Protein AF-Q23TH3-F1 (afdb_monomer_lite)

Radius of gyration: 17.29 Å; chains: 1; bounding box: 60×36×40 Å

Organism: Tetrahymena thermophila (strain SB210) (NCBI:txid312017)

Sequence (146 aa):
MQLEGYEMKDLLQRFDDLQKNNICKNVIKAFLNYLLNTKENDLLTDFVFKDTQPEQARKMAKNYFKSYSFNNSSLHKLIHHPKFGKAFEYYLTFEAEIWLAESKVQQKETHLIYIDFLKLCCSNPEYSSYLVTYKKNKKSRFDHRI

Foldseek 3Di:
DVVVVVVVVVLVVLLLPQDDDCLLLVLVVLLLCCLQPPPPDCLLCPFAPPPDDSVVSSVVSCVVCVPQDSALVSLLVQCVDRGSVVSSLVCLVPPSLVCLVPDPDPPSVSSPSVSVLSNVCSVPVVSSVVRVPSPDPDDDDDPPDD

InterPro domains:
  IPR028008 Protein of unknown function DUF4441 [PF14536] (21-134)

pLDDT: mean 83.49, std 15.23, range [38.5, 96.69]

Secondary structure (DSSP, 8-state):
-HHHHHHHHHHHHHHHT--S-SHHHHHHHHHHHHHHH-TT-THIIIIISTT--HHHHHHHHHHHHHT---SHHHHHHHHT-TTHHHHHHHHHHHTHHHHHHHS--S-HHHHHHHHHHHHHHHHSGGGHHHHHHTTS-SS-S-----

Structure (mmCIF, N/CA/C/O backbone):
data_AF-Q23TH3-F1
#
_entry.id   AF-Q23TH3-F1
#
loop_
_atom_site.group_PDB
_atom_site.id
_atom_site.type_symbol
_atom_site.label_atom_id
_atom_site.label_alt_id
_atom_site.label_comp_id
_atom_site.label_asym_id
_atom_site.label_entity_id
_atom_site.label_seq_id
_atom_site.pdbx_PDB_ins_code
_atom_site.Cartn_x
_atom_site.Cartn_y
_atom_site.Cartn_z
_atom_site.occupancy
_atom_site.B_iso_or_equiv
_atom_site.auth_seq_id
_atom_site.auth_comp_id
_atom_site.auth_asym_id
_atom_site.auth_atom_id
_atom_site.pdbx_PDB_model_num
ATOM 1 N N . MET A 1 1 ? -1.820 -19.315 -19.765 1.00 49.62 1 MET A N 1
ATOM 2 C CA . MET A 1 1 ? -0.550 -19.882 -19.261 1.00 49.62 1 MET A CA 1
ATOM 3 C C . MET A 1 1 ? 0.719 -19.264 -19.862 1.00 49.62 1 MET A C 1
ATOM 5 O O . MET A 1 1 ? 1.563 -18.886 -19.070 1.00 49.62 1 MET A O 1
ATOM 9 N N . GLN A 1 2 ? 0.917 -19.118 -21.187 1.00 51.41 2 GLN A N 1
ATOM 10 C CA . GLN A 1 2 ? 2.135 -18.439 -21.710 1.00 51.41 2 GLN A CA 1
ATOM 11 C C . GLN A 1 2 ? 2.093 -16.898 -21.625 1.00 51.41 2 GLN A C 1
ATOM 13 O O . GLN A 1 2 ? 3.140 -16.278 -21.468 1.00 51.41 2 GLN A O 1
ATOM 18 N N . LEU A 1 3 ? 0.900 -16.294 -21.686 1.00 53.31 3 LEU A N 1
ATOM 19 C CA . LEU A 1 3 ? 0.699 -14.838 -21.607 1.00 53.31 3 LEU A CA 1
ATOM 20 C C . LEU A 1 3 ? 1.027 -14.266 -20.216 1.00 53.31 3 LEU A C 1
ATOM 22 O O . LEU A 1 3 ? 1.843 -13.357 -20.118 1.00 53.31 3 LEU A O 1
ATOM 26 N N . GLU A 1 4 ? 0.507 -14.873 -19.145 1.00 62.47 4 GLU A N 1
ATOM 27 C CA . GLU A 1 4 ? 0.732 -14.416 -17.759 1.00 62.47 4 GLU A CA 1
ATOM 28 C C . GLU A 1 4 ? 2.223 -14.403 -17.380 1.00 62.47 4 GLU A C 1
ATOM 30 O O . GLU A 1 4 ? 2.711 -13.475 -16.740 1.00 62.47 4 GLU A O 1
ATOM 35 N N . GLY A 1 5 ? 2.985 -15.409 -17.826 1.00 68.19 5 GLY A N 1
ATOM 36 C CA . GLY A 1 5 ? 4.423 -15.481 -17.563 1.00 68.19 5 GLY A CA 1
ATOM 37 C C . GLY A 1 5 ? 5.255 -14.441 -18.324 1.00 68.19 5 GLY A C 1
ATOM 38 O O . GLY A 1 5 ? 6.371 -14.137 -17.902 1.00 68.19 5 GLY A O 1
ATOM 39 N N . TYR A 1 6 ? 4.747 -13.908 -19.439 1.00 70.62 6 TYR A N 1
ATOM 40 C CA . TYR A 1 6 ? 5.406 -12.843 -20.198 1.00 70.62 6 TYR A CA 1
ATOM 41 C C . TYR A 1 6 ? 5.137 -11.473 -19.569 1.00 70.62 6 TYR A C 1
ATOM 43 O O . TYR A 1 6 ? 6.087 -10.742 -19.293 1.00 70.62 6 TYR A O 1
ATOM 51 N N . GLU A 1 7 ? 3.875 -11.172 -19.255 1.00 79.00 7 GLU A N 1
ATOM 52 C CA . GLU A 1 7 ? 3.470 -9.918 -18.599 1.00 79.00 7 GLU A CA 1
ATOM 53 C C . GLU A 1 7 ? 4.165 -9.735 -17.246 1.00 79.00 7 GLU A C 1
ATOM 55 O O . GLU A 1 7 ? 4.643 -8.653 -16.911 1.00 79.00 7 GLU A O 1
ATOM 60 N N . MET A 1 8 ? 4.315 -10.825 -16.495 1.00 83.38 8 MET A N 1
ATOM 61 C CA . MET A 1 8 ? 5.025 -10.813 -15.225 1.00 83.38 8 MET A CA 1
ATOM 62 C C . MET A 1 8 ? 6.519 -10.490 -15.373 1.00 83.38 8 MET A C 1
ATOM 64 O O . MET A 1 8 ? 7.071 -9.733 -14.576 1.00 83.38 8 MET A O 1
ATOM 68 N N . LYS A 1 9 ? 7.192 -11.048 -16.388 1.00 85.56 9 LYS A N 1
ATOM 69 C CA . LYS A 1 9 ? 8.611 -10.757 -16.653 1.00 85.56 9 LYS A CA 1
ATOM 70 C C . LYS A 1 9 ? 8.814 -9.316 -17.113 1.00 85.56 9 LYS A C 1
ATOM 72 O O . LYS A 1 9 ? 9.771 -8.686 -16.671 1.00 85.56 9 LYS A O 1
ATOM 77 N N . ASP A 1 10 ? 7.918 -8.808 -17.957 1.00 90.81 10 ASP A N 1
ATOM 78 C CA . ASP A 1 10 ? 7.922 -7.406 -18.385 1.00 90.81 10 ASP A CA 1
ATOM 79 C C . ASP A 1 10 ? 7.776 -6.459 -17.186 1.00 90.81 10 ASP A C 1
ATOM 81 O O . ASP A 1 10 ? 8.580 -5.544 -17.015 1.00 90.81 10 ASP A O 1
ATOM 85 N N . LEU A 1 11 ? 6.823 -6.736 -16.291 1.00 91.25 11 LEU A N 1
ATOM 86 C CA . LEU A 1 11 ? 6.622 -5.948 -15.077 1.00 91.25 11 LEU A CA 1
ATOM 87 C C . LEU A 1 11 ? 7.869 -5.926 -14.183 1.00 91.25 11 LEU A C 1
ATOM 89 O O . LEU A 1 11 ? 8.246 -4.863 -13.692 1.00 91.25 11 LEU A O 1
ATOM 93 N N . LEU A 1 12 ? 8.526 -7.074 -13.981 1.00 89.75 12 LEU A N 1
ATOM 94 C CA . LEU A 1 12 ? 9.758 -7.152 -13.188 1.00 89.75 12 LEU A CA 1
ATOM 95 C C . LEU A 1 12 ? 10.897 -6.345 -13.821 1.00 89.75 12 LEU A C 1
ATOM 97 O O . LEU A 1 12 ? 11.578 -5.607 -13.114 1.00 89.75 12 LEU A O 1
ATOM 101 N N . GLN A 1 13 ? 11.064 -6.425 -15.142 1.00 89.38 13 GLN A N 1
ATOM 102 C CA . GLN A 1 13 ? 12.076 -5.647 -15.856 1.00 89.38 13 GLN A CA 1
ATOM 103 C C . GLN A 1 13 ? 11.802 -4.141 -15.745 1.00 89.38 13 GLN A C 1
ATOM 105 O O . GLN A 1 13 ? 12.681 -3.370 -15.362 1.00 89.38 13 GLN A O 1
ATOM 110 N N . ARG A 1 14 ? 10.557 -3.720 -15.995 1.00 91.31 14 ARG A N 1
ATOM 111 C CA . ARG A 1 14 ? 10.132 -2.319 -15.859 1.00 91.31 14 ARG A CA 1
ATOM 112 C C . ARG A 1 14 ? 10.295 -1.812 -14.431 1.00 91.31 14 ARG A C 1
ATOM 114 O O . ARG A 1 14 ? 10.633 -0.646 -14.239 1.00 91.31 14 ARG A O 1
ATOM 121 N N . PHE A 1 15 ? 10.062 -2.670 -13.437 1.00 90.19 15 PHE A N 1
ATOM 122 C CA . PHE A 1 15 ? 10.311 -2.365 -12.034 1.00 90.19 15 PHE A CA 1
ATOM 123 C C . PHE A 1 15 ? 11.811 -2.179 -11.740 1.00 90.19 15 PHE A C 1
ATOM 125 O O . PHE A 1 15 ? 12.183 -1.230 -11.048 1.00 90.19 15 PHE A O 1
ATOM 132 N N . ASP A 1 16 ? 12.676 -3.037 -12.282 1.00 85.69 16 ASP A N 1
ATOM 133 C CA . ASP A 1 16 ? 14.129 -2.951 -12.090 1.00 85.69 16 ASP A CA 1
ATOM 134 C C . ASP A 1 16 ? 14.729 -1.672 -12.702 1.00 85.69 16 ASP A C 1
ATOM 136 O O . ASP A 1 16 ? 15.641 -1.063 -12.122 1.00 85.69 16 ASP A O 1
ATOM 140 N N . ASP A 1 17 ? 14.164 -1.216 -13.822 1.00 87.88 17 ASP A N 1
ATOM 141 C CA . ASP A 1 17 ? 14.574 0.003 -14.526 1.00 87.88 17 ASP A CA 1
ATOM 142 C C . ASP A 1 17 ? 14.150 1.299 -13.804 1.00 87.88 17 ASP A C 1
ATOM 144 O O . ASP A 1 17 ? 14.637 2.396 -14.126 1.00 87.88 17 ASP A O 1
ATOM 148 N N . LEU A 1 18 ? 13.284 1.200 -12.784 1.00 86.94 18 LEU A N 1
ATOM 149 C CA . LEU A 1 18 ? 12.849 2.354 -12.005 1.00 86.94 18 LEU A CA 1
ATOM 150 C C . LEU A 1 18 ? 14.027 3.000 -11.272 1.00 86.94 18 LEU A C 1
ATOM 152 O O . LEU A 1 18 ? 14.659 2.428 -10.387 1.00 86.94 18 LEU A O 1
ATOM 156 N N . GLN A 1 19 ? 14.279 4.272 -11.571 1.00 75.25 19 GLN A N 1
ATOM 157 C CA . GLN A 1 19 ? 15.275 5.045 -10.838 1.00 75.25 19 GLN A CA 1
ATOM 158 C C . GLN A 1 19 ? 14.833 5.294 -9.394 1.00 75.25 19 GLN A C 1
ATOM 160 O O . GLN A 1 19 ? 13.646 5.409 -9.088 1.00 75.25 19 GLN A O 1
ATOM 165 N N . LYS A 1 20 ? 15.805 5.458 -8.488 1.00 67.75 20 LYS A N 1
ATOM 166 C CA . LYS A 1 20 ? 15.532 5.757 -7.078 1.00 67.75 20 LYS A CA 1
ATOM 167 C C . LYS A 1 20 ? 14.702 7.035 -6.954 1.00 67.75 20 LYS A C 1
ATOM 169 O O . LYS A 1 20 ? 15.188 8.138 -7.191 1.00 67.75 20 LYS A O 1
ATOM 174 N N . ASN A 1 21 ? 13.473 6.879 -6.492 1.00 70.62 21 ASN A N 1
ATOM 175 C CA . ASN A 1 21 ? 12.516 7.958 -6.320 1.00 70.62 21 ASN A CA 1
ATOM 176 C C . ASN A 1 21 ? 11.731 7.769 -5.015 1.00 70.62 21 ASN A C 1
ATOM 178 O O . ASN A 1 21 ? 11.883 6.787 -4.286 1.00 70.62 21 ASN A O 1
ATOM 182 N N . ASN A 1 22 ? 10.902 8.755 -4.687 1.00 84.06 22 ASN A N 1
ATOM 183 C CA . ASN A 1 22 ? 10.079 8.731 -3.480 1.00 84.06 22 ASN A CA 1
ATOM 184 C C . ASN A 1 22 ? 8.775 7.929 -3.666 1.00 84.06 22 ASN A C 1
ATOM 186 O O . ASN A 1 22 ? 7.863 8.101 -2.857 1.00 84.06 22 ASN A O 1
ATOM 190 N N . ILE A 1 23 ? 8.671 7.056 -4.683 1.00 90.06 23 ILE A N 1
ATOM 191 C CA . ILE A 1 23 ? 7.423 6.344 -5.007 1.00 90.06 23 ILE A CA 1
ATOM 192 C C . ILE A 1 23 ? 6.930 5.525 -3.821 1.00 90.06 23 ILE A C 1
ATOM 194 O O . ILE A 1 23 ? 5.795 5.710 -3.391 1.00 90.06 23 ILE A O 1
ATOM 198 N N . CYS A 1 24 ? 7.798 4.692 -3.236 1.00 89.50 24 CYS A N 1
ATOM 199 C CA . CYS A 1 24 ? 7.476 3.882 -2.057 1.00 89.50 24 CYS A CA 1
ATOM 200 C C . CYS A 1 24 ? 6.794 4.721 -0.965 1.00 89.50 24 CYS A C 1
ATOM 202 O O . CYS A 1 24 ? 5.725 4.392 -0.453 1.00 89.50 24 CYS A O 1
ATOM 204 N N . LYS A 1 25 ? 7.393 5.875 -0.654 1.00 90.81 25 LYS A N 1
ATOM 205 C CA . LYS A 1 25 ? 6.882 6.798 0.355 1.00 90.81 25 LYS A CA 1
ATOM 206 C C . LYS A 1 25 ? 5.548 7.417 -0.051 1.00 90.81 25 LYS A C 1
ATOM 208 O O . LYS A 1 25 ? 4.690 7.568 0.814 1.00 90.81 25 LYS A O 1
ATOM 213 N N . ASN A 1 26 ? 5.380 7.784 -1.318 1.00 93.44 26 ASN A N 1
ATOM 214 C CA . ASN A 1 26 ? 4.137 8.359 -1.825 1.00 93.44 26 ASN A CA 1
ATOM 215 C C . ASN A 1 26 ? 2.985 7.356 -1.716 1.00 93.44 26 ASN A C 1
ATOM 217 O O . ASN A 1 26 ? 1.965 7.688 -1.119 1.00 93.44 26 ASN A O 1
ATOM 221 N N . VAL A 1 27 ? 3.186 6.125 -2.194 1.00 94.00 27 VAL A N 1
ATOM 222 C CA . VAL A 1 27 ? 2.168 5.062 -2.179 1.00 94.00 27 VAL A CA 1
ATOM 223 C C . VAL A 1 27 ? 1.757 4.709 -0.748 1.00 94.00 27 VAL A C 1
ATOM 225 O O . VAL A 1 27 ? 0.572 4.693 -0.432 1.00 94.00 27 VAL A O 1
ATOM 228 N N . ILE A 1 28 ? 2.715 4.514 0.167 1.00 93.25 28 ILE A N 1
ATOM 229 C CA . ILE A 1 28 ? 2.390 4.189 1.568 1.00 93.25 28 ILE A CA 1
ATOM 230 C C . ILE A 1 28 ? 1.652 5.348 2.251 1.00 93.25 28 ILE A C 1
ATOM 232 O O . ILE A 1 28 ? 0.727 5.124 3.031 1.00 93.25 28 ILE A O 1
ATOM 236 N N . LYS A 1 29 ? 2.043 6.601 1.983 1.00 92.94 29 LYS A N 1
ATOM 237 C CA . LYS A 1 29 ? 1.336 7.768 2.528 1.00 92.94 29 LYS A CA 1
ATOM 238 C C . LYS A 1 29 ? -0.086 7.876 1.992 1.00 92.94 29 LYS A C 1
ATOM 240 O O . LYS A 1 29 ? -0.976 8.238 2.755 1.00 92.94 29 LYS A O 1
ATOM 245 N N . ALA A 1 30 ? -0.282 7.585 0.712 1.00 94.62 30 ALA A N 1
ATOM 246 C CA . ALA A 1 30 ? -1.591 7.595 0.083 1.00 94.62 30 ALA A CA 1
ATOM 247 C C . ALA A 1 30 ? -2.507 6.528 0.689 1.00 94.62 30 ALA A C 1
ATOM 249 O O . ALA A 1 30 ? -3.611 6.857 1.117 1.00 94.62 30 ALA A O 1
ATOM 250 N N . PHE A 1 31 ? -1.996 5.308 0.864 1.00 94.88 31 PHE A N 1
ATOM 251 C CA . PHE A 1 31 ? -2.689 4.245 1.587 1.00 94.88 31 PHE A CA 1
ATOM 252 C C . PHE A 1 31 ? -3.064 4.663 3.015 1.00 94.88 31 PHE A C 1
ATOM 254 O O . PHE A 1 31 ? -4.212 4.523 3.424 1.00 94.88 31 PHE A O 1
ATOM 261 N N . LEU A 1 32 ? -2.121 5.226 3.778 1.00 92.38 32 LEU A N 1
ATOM 262 C CA . LEU A 1 32 ? -2.398 5.668 5.145 1.00 92.38 32 LEU A CA 1
ATOM 263 C C . LEU A 1 32 ? -3.471 6.762 5.190 1.00 92.38 32 LEU A C 1
ATOM 265 O O . LEU A 1 32 ? -4.331 6.757 6.068 1.00 92.38 32 LEU A O 1
ATOM 269 N N . ASN A 1 33 ? -3.412 7.706 4.252 1.00 92.25 33 ASN A N 1
ATOM 270 C CA . ASN A 1 33 ? -4.412 8.756 4.130 1.00 92.25 33 ASN A CA 1
ATOM 271 C C . ASN A 1 33 ? -5.795 8.166 3.830 1.00 92.25 33 ASN A C 1
ATOM 273 O O . ASN A 1 33 ? -6.755 8.525 4.503 1.00 92.25 33 ASN A O 1
ATOM 277 N N . TYR A 1 34 ? -5.876 7.232 2.883 1.00 92.62 34 TYR A N 1
ATOM 278 C CA . TYR A 1 34 ? -7.106 6.516 2.552 1.00 92.62 34 TYR A CA 1
ATOM 279 C C . TYR A 1 34 ? -7.669 5.753 3.761 1.00 92.62 34 TYR A C 1
ATOM 281 O O . TYR A 1 34 ? -8.857 5.832 4.061 1.00 92.62 34 TYR A O 1
ATOM 289 N N . LEU A 1 35 ? -6.805 5.073 4.516 1.00 90.06 35 LEU A N 1
ATOM 290 C CA . LEU A 1 35 ? -7.204 4.283 5.679 1.00 90.06 35 LEU A CA 1
ATOM 291 C C . LEU A 1 35 ? -7.740 5.138 6.840 1.00 90.06 35 LEU A C 1
ATOM 293 O O . LEU A 1 35 ? -8.580 4.681 7.609 1.00 90.06 35 LEU A O 1
ATOM 297 N N . LEU A 1 36 ? -7.231 6.362 7.008 1.00 88.94 36 LEU A N 1
ATOM 298 C CA . LEU A 1 36 ? -7.562 7.211 8.158 1.00 88.94 36 LEU A CA 1
ATOM 299 C C . LEU A 1 36 ? -8.618 8.280 7.868 1.00 88.94 36 LEU A C 1
ATOM 301 O O . LEU A 1 36 ? -9.320 8.685 8.797 1.00 88.94 36 LEU A O 1
ATOM 305 N N . ASN A 1 37 ? -8.701 8.765 6.626 1.00 84.31 37 ASN A N 1
ATO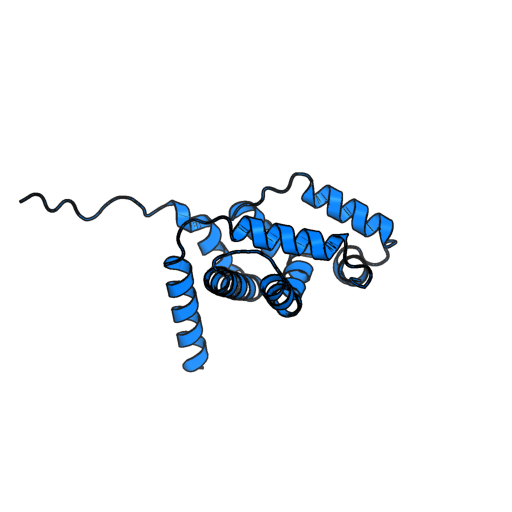M 306 C CA . ASN A 1 37 ? -9.459 9.974 6.293 1.00 84.31 37 ASN A CA 1
ATOM 307 C C . ASN A 1 37 ? -10.672 9.723 5.390 1.00 84.31 37 ASN A C 1
ATOM 309 O O . ASN A 1 37 ? -11.529 10.602 5.291 1.00 84.31 37 ASN A O 1
ATOM 313 N N . THR A 1 38 ? -10.791 8.549 4.770 1.00 77.19 38 THR A N 1
ATOM 314 C CA . THR A 1 38 ? -11.977 8.212 3.979 1.00 77.19 38 THR A CA 1
ATOM 315 C C . THR A 1 38 ? -13.132 7.870 4.922 1.00 77.19 38 THR A C 1
ATOM 317 O O . THR A 1 38 ? -13.048 6.942 5.727 1.00 77.19 38 THR A O 1
ATOM 320 N N . LYS A 1 39 ? -14.211 8.662 4.867 1.00 67.25 39 LYS A N 1
ATOM 321 C CA . LYS A 1 39 ? -15.388 8.484 5.736 1.00 67.25 39 LYS A CA 1
ATOM 322 C C . LYS A 1 39 ? -16.176 7.211 5.420 1.00 67.25 39 LYS A C 1
ATOM 324 O O . LYS A 1 39 ? -16.784 6.677 6.334 1.00 67.25 39 LYS A O 1
ATOM 329 N N . GLU A 1 40 ? -16.105 6.759 4.174 1.00 66.06 40 GLU A N 1
ATOM 330 C CA . GLU A 1 40 ? -16.781 5.572 3.628 1.00 66.06 40 GLU A CA 1
ATOM 331 C C . GLU A 1 40 ? -15.888 4.319 3.650 1.00 66.06 40 GLU A C 1
ATOM 333 O O . GLU A 1 40 ? -16.236 3.288 3.090 1.00 66.06 40 GLU A O 1
ATOM 338 N N . ASN A 1 41 ? -14.696 4.407 4.250 1.00 68.12 41 ASN A N 1
ATOM 339 C CA . ASN A 1 41 ? -13.764 3.291 4.287 1.00 68.12 41 ASN A CA 1
ATOM 340 C C . ASN A 1 41 ? -13.963 2.471 5.561 1.00 68.12 41 ASN A C 1
ATOM 342 O O . ASN A 1 41 ? -13.402 2.787 6.617 1.00 68.12 41 ASN A O 1
ATOM 346 N N . ASP A 1 42 ? -14.707 1.382 5.407 1.00 76.38 42 ASP A N 1
ATOM 347 C CA . ASP A 1 42 ? -14.955 0.404 6.458 1.00 76.38 42 ASP A CA 1
ATOM 348 C C . ASP A 1 42 ? -13.844 -0.656 6.550 1.00 76.38 42 ASP A C 1
ATOM 350 O O . ASP A 1 42 ? -13.901 -1.531 7.406 1.00 76.38 42 ASP A O 1
ATOM 354 N N . LEU A 1 43 ? -12.742 -0.563 5.782 1.00 84.88 43 LEU A N 1
ATOM 355 C CA . LEU A 1 43 ? -11.676 -1.579 5.816 1.00 84.88 43 LEU A CA 1
ATOM 356 C C . LEU A 1 43 ? -11.093 -1.791 7.215 1.00 84.88 43 LEU A C 1
ATOM 358 O O . LEU A 1 43 ? -10.689 -2.900 7.587 1.00 84.88 43 LEU A O 1
ATOM 362 N N . LEU A 1 44 ? -11.010 -0.710 7.992 1.00 85.88 44 LEU A N 1
ATOM 363 C CA . LEU A 1 44 ? -10.520 -0.776 9.360 1.00 85.88 44 LEU A CA 1
ATOM 364 C C . LEU A 1 44 ? -11.438 -1.593 10.259 1.00 85.88 44 LEU A C 1
ATOM 366 O O . LEU A 1 44 ? -10.923 -2.331 11.091 1.00 85.88 44 LEU A O 1
ATOM 370 N N . THR A 1 45 ? -12.749 -1.470 10.111 1.00 85.88 45 THR A N 1
ATOM 371 C CA . THR A 1 45 ? -13.738 -2.161 10.945 1.00 85.88 45 THR A CA 1
ATOM 372 C C . THR A 1 45 ? -14.137 -3.517 10.376 1.00 85.88 45 THR A C 1
ATOM 374 O O . THR A 1 45 ? -14.458 -4.413 11.145 1.00 85.88 45 THR A O 1
ATOM 377 N N . ASP A 1 46 ? -14.012 -3.717 9.068 1.00 81.31 46 ASP A N 1
ATOM 378 C CA . ASP A 1 46 ? -14.424 -4.942 8.383 1.00 81.31 46 ASP A CA 1
ATOM 379 C C . ASP A 1 46 ? -13.299 -5.980 8.334 1.00 81.31 46 ASP A C 1
ATOM 381 O O . ASP A 1 46 ? -13.547 -7.181 8.469 1.00 81.31 46 ASP A O 1
ATOM 385 N N . PHE A 1 47 ? -12.042 -5.533 8.197 1.00 79.69 47 PHE A N 1
ATOM 386 C CA . PHE A 1 47 ? -10.895 -6.430 8.015 1.00 79.69 47 PHE A CA 1
ATOM 387 C C . PHE A 1 47 ? -9.839 -6.319 9.117 1.00 79.69 47 PHE A C 1
ATOM 389 O O . PHE A 1 47 ? -9.326 -7.336 9.593 1.00 79.69 47 PHE A O 1
ATOM 396 N N . VAL A 1 48 ? -9.460 -5.104 9.528 1.00 85.38 48 VAL A N 1
ATOM 397 C CA . VAL A 1 48 ? -8.285 -4.922 10.403 1.00 85.38 48 VAL A CA 1
ATOM 398 C C . VAL A 1 48 ? -8.636 -5.096 11.886 1.00 85.38 48 VAL A C 1
ATOM 400 O O . VAL A 1 48 ? -8.015 -5.881 12.613 1.00 85.38 48 VAL A O 1
ATOM 403 N N . PHE A 1 49 ? -9.645 -4.374 12.347 1.00 88.44 49 PHE A N 1
ATOM 404 C CA . PHE A 1 49 ? -10.093 -4.278 13.731 1.00 88.44 49 PHE A CA 1
ATOM 405 C C . PHE A 1 49 ? -11.585 -4.596 13.802 1.00 88.44 49 PHE A C 1
ATOM 407 O O . PHE A 1 49 ? -12.393 -3.762 14.205 1.00 88.44 49 PHE A O 1
ATOM 414 N N . LYS A 1 50 ? -11.928 -5.826 13.402 1.00 85.62 50 LYS A N 1
ATOM 415 C CA . LYS A 1 50 ? -13.291 -6.348 13.502 1.00 85.62 50 LYS A CA 1
ATOM 416 C C . LYS A 1 50 ? -13.889 -6.075 14.883 1.00 85.62 50 LYS A C 1
ATOM 418 O O . LYS A 1 50 ? -13.183 -6.172 15.889 1.00 85.62 50 LYS A O 1
ATOM 423 N N . ASP A 1 51 ? -15.157 -5.674 14.897 1.00 85.56 51 ASP A N 1
ATOM 424 C CA . ASP A 1 51 ? -15.945 -5.374 16.100 1.00 85.56 51 ASP A CA 1
ATOM 425 C C . ASP A 1 51 ? -15.428 -4.174 16.927 1.00 85.56 51 ASP A C 1
ATOM 427 O O . ASP A 1 51 ? -15.872 -3.931 18.050 1.00 85.56 51 ASP A O 1
ATOM 431 N N . THR A 1 52 ? -14.496 -3.385 16.382 1.00 88.00 52 THR A N 1
ATOM 432 C CA . THR A 1 52 ? -13.994 -2.159 17.017 1.00 88.00 52 THR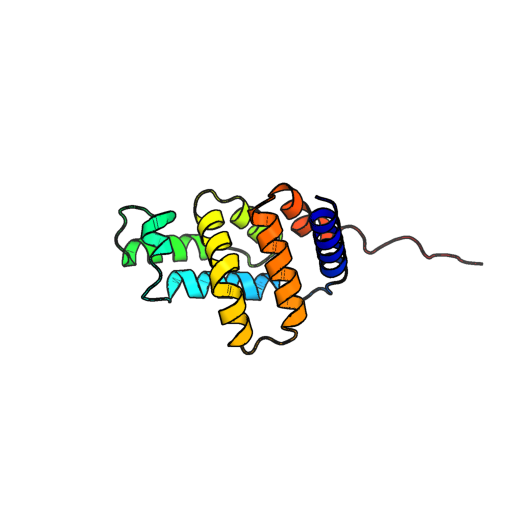 A CA 1
ATOM 433 C C . THR A 1 52 ? -14.759 -0.943 16.507 1.00 88.00 52 THR A C 1
ATOM 435 O O . THR A 1 52 ? -15.011 -0.813 15.314 1.00 88.00 52 THR A O 1
ATOM 438 N N . GLN A 1 53 ? -15.078 -0.003 17.399 1.00 88.88 53 GLN A N 1
ATOM 439 C CA . GLN A 1 53 ? -15.707 1.262 17.010 1.00 88.88 53 GLN A CA 1
ATOM 440 C C . GLN A 1 53 ? -14.828 2.036 16.004 1.00 88.88 53 GLN A C 1
ATOM 442 O O . GLN A 1 53 ? -13.610 2.103 16.214 1.00 88.88 53 GLN A O 1
ATOM 447 N N . PRO A 1 54 ? -15.399 2.672 14.959 1.00 87.38 54 PRO A N 1
ATOM 448 C CA . PRO A 1 54 ? -14.628 3.299 13.880 1.00 87.38 54 PRO A CA 1
ATOM 449 C C . PRO A 1 54 ? -13.539 4.271 14.355 1.00 87.38 54 PRO A C 1
ATOM 451 O O . PRO A 1 54 ? -12.396 4.221 13.895 1.00 87.38 54 PRO A O 1
ATOM 454 N N . GLU A 1 55 ? -13.845 5.131 15.329 1.00 88.12 55 GLU A N 1
ATOM 455 C CA . GLU A 1 55 ? -12.876 6.090 15.878 1.00 88.12 55 GLU A CA 1
ATOM 456 C C . GLU A 1 55 ? -11.703 5.402 16.585 1.00 88.12 55 GLU A C 1
ATOM 458 O O . GLU A 1 55 ? -10.540 5.791 16.425 1.00 88.12 55 GLU A O 1
ATOM 463 N N . GLN A 1 56 ? -11.995 4.339 17.336 1.00 89.94 56 GLN A N 1
ATOM 464 C CA . GLN A 1 56 ? -10.985 3.558 18.037 1.00 89.94 56 GLN A CA 1
ATOM 465 C C . GLN A 1 56 ? -10.115 2.778 17.044 1.00 89.94 56 GLN A C 1
ATOM 467 O O . GLN A 1 56 ? -8.889 2.779 17.179 1.00 89.94 56 GLN A O 1
ATOM 472 N N . ALA A 1 57 ? -10.712 2.197 16.001 1.00 90.44 57 ALA A N 1
ATOM 473 C CA . ALA A 1 57 ? -9.992 1.519 14.927 1.00 90.44 57 ALA A CA 1
ATOM 474 C C . ALA A 1 57 ? -9.028 2.482 14.204 1.00 90.44 57 ALA A C 1
ATOM 476 O O . ALA A 1 57 ? -7.850 2.164 14.009 1.00 90.44 57 ALA A O 1
ATOM 477 N N . ARG A 1 58 ? -9.476 3.712 13.908 1.00 89.62 58 ARG A N 1
ATOM 478 C CA . ARG A 1 58 ? -8.627 4.778 13.340 1.00 89.62 58 ARG A CA 1
ATOM 479 C C . ARG A 1 58 ? -7.485 5.167 14.273 1.00 89.62 58 ARG A C 1
ATOM 481 O O . ARG A 1 58 ? -6.349 5.319 13.823 1.00 89.62 58 ARG A O 1
ATOM 488 N N . LYS A 1 59 ? -7.742 5.294 15.578 1.00 90.25 59 LYS A N 1
ATOM 489 C CA . LYS A 1 59 ? -6.700 5.581 16.579 1.00 90.25 59 LYS A CA 1
ATOM 490 C C . LYS A 1 59 ? -5.649 4.470 16.632 1.00 90.25 59 LYS A C 1
ATOM 492 O O . LYS A 1 59 ? -4.453 4.762 16.659 1.00 90.25 59 LYS A O 1
ATOM 497 N N . MET A 1 60 ? -6.077 3.210 16.605 1.00 90.69 60 MET A N 1
ATOM 498 C CA . MET A 1 60 ? -5.183 2.049 16.599 1.00 90.69 60 MET A CA 1
ATOM 499 C C . MET A 1 60 ? -4.334 1.993 15.324 1.00 90.69 60 MET A C 1
ATOM 501 O O . MET A 1 60 ? -3.115 1.840 15.417 1.00 90.69 60 MET A O 1
ATOM 505 N N . ALA A 1 61 ? -4.940 2.210 14.153 1.00 91.19 61 ALA A N 1
ATOM 506 C CA . ALA A 1 61 ? -4.216 2.315 12.887 1.00 91.19 61 ALA A CA 1
ATOM 507 C C . ALA A 1 61 ? -3.192 3.460 12.916 1.00 91.19 61 ALA A C 1
ATOM 509 O O . ALA A 1 61 ? -2.015 3.260 12.624 1.00 91.19 61 ALA A O 1
ATOM 510 N N . LYS A 1 62 ? -3.599 4.655 13.357 1.00 91.06 62 LYS A N 1
ATOM 511 C CA . LYS A 1 62 ? -2.703 5.812 13.479 1.00 91.06 62 LYS A CA 1
ATOM 512 C C . LYS A 1 62 ? -1.510 5.522 14.392 1.00 91.06 62 LYS A C 1
ATOM 514 O O . LYS A 1 62 ? -0.392 5.921 14.074 1.00 91.06 62 LYS A O 1
ATOM 519 N N . ASN A 1 63 ? -1.726 4.812 15.499 1.00 90.88 63 ASN A N 1
ATOM 520 C CA . ASN A 1 63 ? -0.653 4.407 16.406 1.00 90.88 63 ASN A CA 1
ATOM 521 C C . ASN A 1 63 ? 0.311 3.414 15.753 1.00 90.88 63 ASN A C 1
ATOM 523 O O . ASN A 1 63 ? 1.521 3.590 15.881 1.00 90.88 63 ASN A O 1
ATOM 527 N N . TYR A 1 64 ? -0.206 2.427 15.016 1.00 88.88 64 TYR A N 1
ATOM 528 C CA . TYR A 1 64 ? 0.616 1.483 14.257 1.00 88.88 64 TYR A CA 1
ATOM 529 C C . TYR A 1 64 ? 1.528 2.206 13.254 1.00 88.88 64 TYR A C 1
ATOM 531 O O . TYR A 1 64 ? 2.726 1.937 13.185 1.00 88.88 64 TYR A O 1
ATOM 539 N N . PHE A 1 65 ? 0.988 3.189 12.529 1.00 89.38 65 PHE A N 1
ATOM 540 C CA . PHE A 1 65 ? 1.750 3.928 11.522 1.00 89.38 65 PHE A CA 1
ATOM 541 C C . PHE A 1 65 ? 2.634 5.054 12.080 1.00 89.38 65 PHE A C 1
ATOM 543 O O . PHE A 1 65 ? 3.461 5.594 11.347 1.00 89.38 65 PHE A O 1
ATOM 550 N N . LYS A 1 66 ? 2.527 5.402 13.370 1.00 87.75 66 LYS A N 1
ATOM 551 C CA . LYS A 1 66 ? 3.288 6.512 13.972 1.00 87.75 66 LYS A CA 1
ATOM 552 C C . LYS A 1 66 ? 4.805 6.296 13.919 1.00 87.75 66 LYS A C 1
ATOM 554 O O . LYS A 1 66 ? 5.547 7.249 13.703 1.00 87.75 66 LYS A O 1
ATOM 559 N N . SER A 1 67 ? 5.262 5.061 14.120 1.00 80.62 67 SER A N 1
ATOM 560 C CA . SER A 1 67 ? 6.681 4.674 14.056 1.00 80.62 67 SER A CA 1
ATOM 561 C C . SER A 1 67 ? 7.072 4.053 12.712 1.00 80.62 67 SER A C 1
ATOM 563 O O . SER A 1 67 ? 8.206 3.600 12.531 1.00 80.62 67 SER A O 1
ATOM 565 N N . TYR A 1 68 ? 6.142 4.009 11.758 1.00 85.62 68 TYR A N 1
ATOM 566 C CA . TYR A 1 68 ? 6.337 3.295 10.511 1.00 85.62 68 TYR A CA 1
ATOM 567 C C . TYR A 1 68 ? 7.259 4.080 9.575 1.00 85.62 68 TYR A C 1
ATOM 569 O O . TYR A 1 68 ? 7.006 5.230 9.215 1.00 85.62 68 TYR A O 1
ATOM 577 N N . SER A 1 69 ? 8.354 3.444 9.162 1.00 85.00 69 SER A N 1
ATOM 578 C CA . SER A 1 69 ? 9.282 4.044 8.209 1.00 85.00 69 SER A CA 1
ATOM 579 C C . SER A 1 69 ? 8.751 3.888 6.786 1.00 85.00 69 SER A C 1
ATOM 581 O O . SER A 1 69 ? 8.378 2.805 6.362 1.00 85.00 69 SER A O 1
ATOM 583 N N . PHE A 1 70 ? 8.740 4.958 5.999 1.00 86.38 70 PHE A N 1
ATOM 584 C CA . PHE A 1 70 ? 8.243 4.923 4.619 1.00 86.38 70 PHE A CA 1
ATOM 585 C C . PHE A 1 70 ? 9.334 4.445 3.646 1.00 86.38 70 PHE A C 1
ATOM 587 O O . PHE A 1 70 ? 9.834 5.221 2.832 1.00 86.38 70 PHE A O 1
ATOM 594 N N . ASN A 1 71 ? 9.773 3.194 3.799 1.00 85.69 71 ASN A N 1
ATOM 595 C CA . ASN A 1 71 ? 10.827 2.578 2.990 1.00 85.69 71 ASN A CA 1
ATOM 596 C C . ASN A 1 71 ? 10.478 1.130 2.601 1.00 85.69 71 ASN A C 1
ATOM 598 O O . ASN A 1 71 ? 9.565 0.531 3.165 1.00 85.69 71 ASN A O 1
ATOM 602 N N . ASN A 1 72 ? 11.255 0.557 1.678 1.00 85.31 72 ASN A N 1
ATOM 603 C CA . ASN A 1 72 ? 11.028 -0.792 1.150 1.00 85.31 72 ASN A CA 1
ATOM 604 C C . ASN A 1 72 ? 11.040 -1.900 2.221 1.00 85.31 72 ASN A C 1
ATOM 606 O O . ASN A 1 72 ? 10.308 -2.873 2.092 1.00 85.31 72 ASN A O 1
ATOM 610 N N . SER A 1 73 ? 11.841 -1.771 3.285 1.00 86.00 73 SER A N 1
ATOM 611 C CA . SER A 1 73 ? 11.895 -2.782 4.354 1.00 86.00 73 SER A CA 1
ATOM 612 C C . SER A 1 73 ? 10.619 -2.782 5.191 1.00 86.00 73 SER A C 1
ATOM 614 O O . SER A 1 73 ? 10.086 -3.839 5.520 1.00 86.00 73 SER A O 1
ATOM 616 N N . SER A 1 74 ? 10.102 -1.601 5.516 1.00 88.06 74 SER A N 1
ATOM 617 C CA . SER A 1 74 ? 8.809 -1.488 6.179 1.00 88.06 74 SER A CA 1
ATOM 618 C C . SER A 1 74 ? 7.680 -1.932 5.257 1.00 88.06 74 SER A C 1
ATOM 620 O O . SER A 1 74 ? 6.834 -2.696 5.702 1.00 88.06 74 SER A O 1
ATOM 622 N N . LEU A 1 75 ? 7.709 -1.544 3.977 1.00 90.12 75 LEU A N 1
ATOM 623 C CA . LEU A 1 75 ? 6.726 -1.974 2.977 1.00 90.12 75 LEU A CA 1
ATOM 624 C C . LEU A 1 75 ? 6.643 -3.496 2.863 1.00 90.12 75 LEU A C 1
ATOM 626 O O . LEU A 1 75 ? 5.549 -4.047 2.882 1.00 90.12 75 LEU A O 1
ATOM 630 N N . HIS A 1 76 ? 7.793 -4.169 2.843 1.00 90.44 76 HIS A N 1
ATOM 631 C CA . HIS A 1 76 ? 7.860 -5.622 2.918 1.00 90.44 76 HIS A CA 1
ATOM 632 C C . HIS A 1 76 ? 7.110 -6.145 4.158 1.00 90.44 76 HIS A C 1
ATOM 634 O O . HIS A 1 76 ? 6.223 -6.978 4.036 1.00 90.44 76 HIS A O 1
ATOM 640 N N . LYS A 1 77 ? 7.352 -5.587 5.351 1.00 90.81 77 LYS A N 1
ATOM 641 C CA . LYS A 1 77 ? 6.612 -5.984 6.567 1.00 90.81 77 LYS A CA 1
ATOM 642 C C . LYS A 1 77 ? 5.105 -5.719 6.481 1.00 90.81 77 LYS A C 1
ATOM 644 O O . LYS A 1 77 ? 4.339 -6.494 7.042 1.00 90.81 77 LYS A O 1
ATOM 649 N N . LEU A 1 78 ? 4.681 -4.639 5.823 1.00 92.25 78 LEU A N 1
ATOM 650 C CA . LEU A 1 78 ? 3.263 -4.319 5.631 1.00 92.25 78 LEU A CA 1
ATOM 651 C C . LEU A 1 78 ? 2.570 -5.337 4.728 1.00 92.25 78 LEU A C 1
ATOM 653 O O . LEU A 1 78 ? 1.493 -5.798 5.090 1.00 92.25 78 LEU A O 1
ATOM 657 N N . ILE A 1 79 ? 3.201 -5.718 3.613 1.00 93.25 79 ILE A N 1
ATOM 658 C CA . ILE A 1 79 ? 2.684 -6.740 2.688 1.00 93.25 79 ILE A CA 1
ATOM 659 C C . ILE A 1 79 ? 2.425 -8.055 3.433 1.00 93.25 79 ILE A C 1
ATOM 661 O O . ILE A 1 79 ? 1.362 -8.648 3.296 1.00 93.25 79 ILE A O 1
ATOM 665 N N . HIS A 1 80 ? 3.354 -8.461 4.301 1.00 92.00 80 HIS A N 1
ATOM 666 C CA . HIS A 1 80 ? 3.242 -9.691 5.096 1.00 92.00 80 HIS A CA 1
ATOM 667 C C . HIS A 1 80 ? 2.365 -9.558 6.351 1.00 92.00 80 HIS A C 1
ATOM 669 O O . HIS A 1 80 ? 2.180 -10.527 7.089 1.00 92.00 80 HIS A O 1
ATOM 675 N N . HIS A 1 81 ? 1.830 -8.373 6.650 1.00 92.12 81 HIS A N 1
ATOM 676 C CA . HIS A 1 81 ? 1.039 -8.186 7.859 1.00 92.12 81 HIS A CA 1
ATOM 677 C C . HIS A 1 81 ? -0.349 -8.836 7.696 1.00 92.12 81 HIS A C 1
ATOM 679 O O . HIS A 1 81 ? -1.093 -8.449 6.797 1.00 92.12 81 HIS A O 1
ATOM 685 N N . PRO A 1 82 ? -0.801 -9.718 8.610 1.00 89.50 82 PRO A N 1
ATOM 686 C CA . PRO A 1 82 ? -2.006 -10.540 8.406 1.00 89.50 82 PRO A CA 1
ATOM 687 C C . PRO A 1 82 ? -3.297 -9.733 8.197 1.00 89.50 82 PRO A C 1
ATOM 689 O O . PRO A 1 82 ? -4.226 -10.183 7.531 1.00 89.50 82 PRO A O 1
ATOM 692 N N . LYS A 1 83 ? -3.356 -8.538 8.792 1.00 89.94 83 LYS A N 1
ATOM 693 C CA . LYS A 1 83 ? -4.497 -7.614 8.717 1.00 89.94 83 LYS A CA 1
ATOM 694 C C . LYS A 1 83 ? -4.257 -6.465 7.735 1.00 89.94 83 LYS A C 1
ATOM 696 O O . LYS A 1 83 ? -4.911 -6.374 6.705 1.00 89.94 83 LYS A O 1
ATOM 701 N N . PHE A 1 84 ? -3.282 -5.606 8.037 1.00 91.81 84 PHE A N 1
ATOM 702 C CA . PHE A 1 84 ? -2.935 -4.471 7.181 1.00 91.81 84 PHE A CA 1
ATOM 703 C C . PHE A 1 84 ? -2.455 -4.848 5.773 1.00 91.81 84 PHE A C 1
ATOM 705 O O . PHE A 1 84 ? -2.663 -4.045 4.875 1.00 91.81 84 PHE A O 1
ATOM 712 N N . GLY A 1 85 ? -1.877 -6.034 5.558 1.00 92.50 85 GLY A N 1
ATOM 713 C CA . GLY A 1 85 ? -1.493 -6.503 4.225 1.00 92.50 85 GLY A CA 1
ATOM 714 C C . GLY A 1 85 ? -2.702 -6.673 3.307 1.00 92.50 85 GLY A C 1
ATOM 715 O O . GLY A 1 85 ? -2.691 -6.161 2.196 1.00 92.50 85 GLY A O 1
ATOM 716 N N . LYS A 1 86 ? -3.799 -7.258 3.811 1.00 90.69 86 LYS A N 1
ATOM 717 C CA . LYS A 1 86 ? -5.065 -7.374 3.063 1.00 90.69 86 LYS A CA 1
ATOM 718 C C . LYS A 1 86 ? -5.712 -6.017 2.788 1.00 90.69 86 LYS A C 1
ATOM 720 O O . LYS A 1 86 ? -6.174 -5.761 1.685 1.00 90.69 86 LYS A O 1
ATOM 725 N N . ALA A 1 87 ? -5.716 -5.123 3.779 1.00 92.44 87 ALA A N 1
ATOM 726 C CA . ALA A 1 87 ? -6.214 -3.760 3.576 1.00 92.44 87 ALA A CA 1
ATOM 727 C C . ALA A 1 87 ? -5.370 -2.995 2.539 1.00 92.44 87 ALA A C 1
ATOM 729 O O . ALA A 1 87 ? -5.896 -2.187 1.776 1.00 92.44 87 ALA A O 1
ATOM 730 N N . PHE A 1 88 ? -4.062 -3.257 2.504 1.00 94.88 88 PHE A N 1
ATOM 731 C CA . PHE A 1 88 ? -3.156 -2.675 1.525 1.00 94.88 88 PHE A CA 1
ATOM 732 C C . PHE A 1 88 ? -3.388 -3.238 0.118 1.00 94.88 88 PHE A C 1
ATOM 734 O O . PHE A 1 88 ? -3.477 -2.463 -0.826 1.00 94.88 88 PHE A O 1
ATOM 741 N N . GLU A 1 89 ? -3.563 -4.553 -0.017 1.00 94.75 89 GLU A N 1
ATOM 742 C CA . GLU A 1 89 ? -3.927 -5.212 -1.278 1.00 94.75 89 GLU A CA 1
ATOM 743 C C . GLU A 1 89 ? -5.246 -4.673 -1.848 1.00 94.75 89 GLU A C 1
ATOM 745 O O . GLU A 1 89 ? -5.312 -4.341 -3.034 1.00 94.75 89 GLU A O 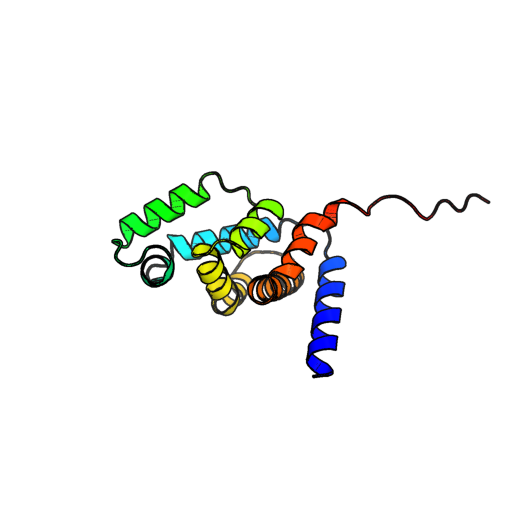1
ATOM 750 N N . TYR A 1 90 ? -6.267 -4.504 -1.000 1.00 93.50 90 TYR A N 1
ATOM 751 C CA . TYR A 1 90 ? -7.534 -3.886 -1.396 1.00 93.50 90 TYR A CA 1
ATOM 752 C C . TYR A 1 90 ? -7.302 -2.480 -1.957 1.00 93.50 90 TYR A C 1
ATOM 754 O O . TYR A 1 90 ? -7.731 -2.166 -3.065 1.00 93.50 90 TYR A O 1
ATOM 762 N N . TYR A 1 91 ? -6.573 -1.640 -1.215 1.00 95.00 91 TYR A N 1
ATOM 763 C CA . TYR A 1 91 ? -6.261 -0.281 -1.653 1.00 95.00 91 TYR A CA 1
ATOM 764 C C . TYR A 1 91 ? -5.525 -0.269 -3.000 1.00 95.00 91 TYR A C 1
ATOM 766 O O . TYR A 1 91 ? -5.884 0.498 -3.891 1.00 95.00 91 TYR A O 1
ATOM 774 N N . LEU A 1 92 ? -4.516 -1.127 -3.177 1.00 96.38 92 LEU A N 1
ATOM 775 C CA . LEU A 1 92 ? -3.774 -1.216 -4.435 1.00 96.38 92 LEU A CA 1
ATOM 776 C C . LEU A 1 92 ? -4.673 -1.619 -5.606 1.00 96.38 92 LEU A C 1
ATOM 778 O O . LEU A 1 92 ? -4.498 -1.093 -6.700 1.00 96.38 92 LEU A O 1
ATOM 782 N N . THR A 1 93 ? -5.621 -2.526 -5.371 1.00 94.69 93 THR A N 1
ATOM 783 C CA . THR A 1 93 ? -6.509 -3.073 -6.404 1.00 94.69 93 THR A CA 1
ATOM 784 C C . THR A 1 93 ? -7.590 -2.086 -6.837 1.00 94.69 93 THR A C 1
ATOM 786 O O . THR A 1 93 ? -7.868 -1.992 -8.028 1.00 94.69 93 THR A O 1
ATOM 789 N N . PHE A 1 94 ? -8.187 -1.346 -5.900 1.00 93.06 94 PHE A N 1
ATOM 790 C CA . PHE A 1 94 ? -9.399 -0.565 -6.184 1.00 93.06 94 PHE A CA 1
ATOM 791 C C . PHE A 1 94 ? -9.206 0.955 -6.137 1.00 93.06 94 PHE A C 1
AT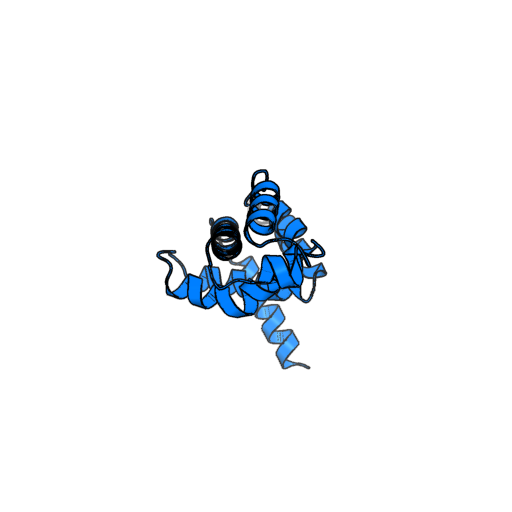OM 793 O O . PHE A 1 94 ? -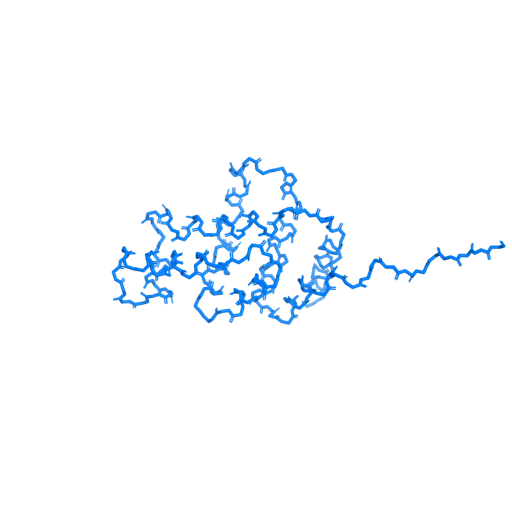9.961 1.683 -6.770 1.00 93.06 94 PHE A O 1
ATOM 800 N N . GLU A 1 95 ? -8.202 1.453 -5.412 1.00 94.50 95 GLU A N 1
ATOM 801 C CA . GLU A 1 95 ? -8.158 2.865 -4.992 1.00 94.50 95 GLU A CA 1
ATOM 802 C C . GLU A 1 95 ? -6.876 3.584 -5.421 1.00 94.50 95 GLU A C 1
ATOM 804 O O . GLU A 1 95 ? -6.863 4.797 -5.638 1.00 94.50 95 GLU A O 1
ATOM 809 N N . ALA A 1 96 ? -5.765 2.855 -5.546 1.00 96.31 96 ALA A N 1
ATOM 810 C CA . ALA A 1 96 ? -4.460 3.447 -5.814 1.00 96.31 96 ALA A CA 1
ATOM 811 C C . ALA A 1 96 ? -4.388 4.145 -7.182 1.00 96.31 96 ALA A C 1
ATOM 813 O O . ALA A 1 96 ? -3.746 5.189 -7.300 1.00 96.31 96 ALA A O 1
ATOM 814 N N . GLU A 1 97 ? -5.060 3.617 -8.204 1.00 96.12 97 GLU A N 1
ATOM 815 C CA . GLU A 1 97 ? -5.096 4.237 -9.534 1.00 96.12 97 GLU A CA 1
ATOM 816 C C . GLU A 1 97 ? -5.927 5.524 -9.549 1.00 96.12 97 GLU A C 1
ATOM 818 O O . GLU A 1 97 ? -5.472 6.531 -10.098 1.00 96.12 97 GLU A O 1
ATOM 823 N N . ILE A 1 98 ? -7.081 5.528 -8.868 1.00 95.25 98 ILE A N 1
ATOM 824 C CA . ILE A 1 98 ? -7.926 6.719 -8.684 1.00 95.25 98 ILE A CA 1
ATOM 825 C C . ILE A 1 98 ? -7.116 7.805 -7.975 1.00 95.25 98 ILE A C 1
ATOM 827 O O . ILE A 1 98 ? -6.963 8.918 -8.484 1.00 95.25 98 ILE A O 1
ATOM 831 N N . TRP A 1 99 ? -6.487 7.449 -6.849 1.00 95.75 99 TRP A N 1
ATOM 832 C CA . TRP A 1 99 ? -5.600 8.355 -6.126 1.00 95.75 99 TRP A CA 1
ATOM 833 C C . TRP A 1 99 ? -4.506 8.924 -7.034 1.00 95.75 99 TRP A C 1
ATOM 835 O O . TRP A 1 99 ? -4.253 10.131 -7.028 1.00 95.75 99 TRP A O 1
ATOM 845 N N . LEU A 1 100 ? -3.828 8.080 -7.812 1.00 96.69 100 LEU A N 1
ATOM 846 C CA . LEU A 1 100 ? -2.723 8.521 -8.652 1.00 96.69 100 LEU A CA 1
ATOM 847 C C . LEU A 1 100 ? -3.197 9.477 -9.755 1.00 96.69 100 LEU A C 1
ATOM 849 O O . LEU A 1 100 ? -2.531 10.489 -10.016 1.00 96.69 100 LEU A O 1
ATOM 853 N N . ALA A 1 101 ? -4.352 9.195 -10.362 1.00 96.25 101 ALA A N 1
ATOM 854 C CA . ALA A 1 101 ? -4.982 10.041 -11.369 1.00 96.25 101 ALA A CA 1
ATOM 855 C C . ALA A 1 101 ? -5.300 11.440 -10.819 1.00 96.25 101 ALA A C 1
ATOM 857 O O . ALA A 1 101 ? -4.972 12.435 -11.468 1.00 96.25 101 ALA A O 1
ATOM 858 N N . GLU A 1 102 ? -5.805 11.533 -9.591 1.00 95.50 102 GLU A N 1
ATOM 859 C CA . GLU A 1 102 ? -6.173 12.800 -8.942 1.00 95.50 102 GLU A CA 1
ATOM 860 C C . GLU A 1 102 ? -4.990 13.521 -8.276 1.00 95.50 102 GLU A C 1
ATOM 862 O O . GLU A 1 102 ? -5.007 14.736 -8.059 1.00 95.50 102 GLU A O 1
ATOM 867 N N . SER A 1 103 ? -3.927 12.789 -7.946 1.00 95.25 103 SER A N 1
ATOM 868 C CA . SER A 1 103 ? -2.779 13.349 -7.241 1.00 95.25 103 SER A CA 1
ATOM 869 C C . SER A 1 103 ? -1.946 14.307 -8.106 1.00 95.25 103 SER A C 1
ATOM 871 O O . SER A 1 103 ? -1.853 14.194 -9.333 1.00 95.25 103 SER A O 1
ATOM 873 N N . LYS A 1 104 ? -1.231 15.214 -7.426 1.00 93.62 104 LYS A N 1
ATOM 874 C CA . LYS A 1 104 ? -0.213 16.111 -8.014 1.00 93.62 104 LYS A CA 1
ATOM 875 C C . LYS A 1 104 ? 1.155 15.440 -8.201 1.00 93.62 104 LYS A C 1
ATOM 877 O O . LYS A 1 104 ? 2.158 16.116 -8.419 1.00 93.62 104 LYS A O 1
ATOM 882 N N 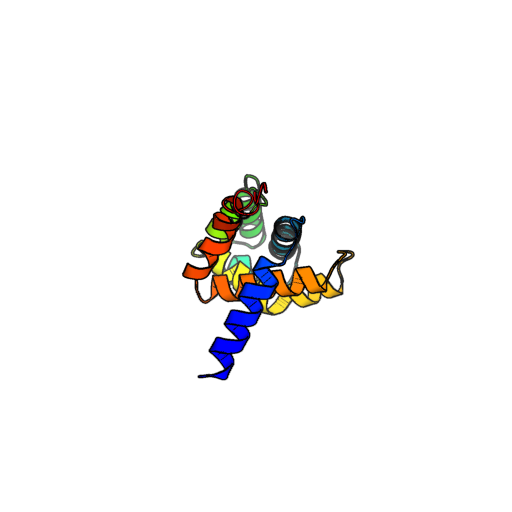. VAL A 1 105 ? 1.223 14.124 -8.026 1.00 91.44 105 VAL A N 1
ATOM 883 C CA . VAL A 1 105 ? 2.463 13.361 -8.126 1.00 91.44 105 VAL A CA 1
ATOM 884 C C . VAL A 1 105 ? 2.963 13.383 -9.573 1.00 91.44 105 VAL A C 1
ATOM 886 O O . VAL A 1 105 ? 2.208 13.147 -10.515 1.00 91.44 105 VAL A O 1
ATOM 889 N N . GLN A 1 106 ? 4.251 13.680 -9.745 1.00 89.38 106 GLN A N 1
ATOM 890 C CA . GLN A 1 106 ? 4.932 13.601 -11.038 1.00 89.38 106 GLN A CA 1
ATOM 891 C C . GLN A 1 106 ? 5.300 12.148 -11.366 1.00 89.38 106 GLN A C 1
ATOM 893 O O . GLN A 1 106 ? 5.408 11.320 -10.465 1.00 89.38 106 GLN A O 1
ATOM 898 N N . GLN A 1 107 ? 5.559 11.854 -12.646 1.00 89.44 107 GLN A N 1
ATOM 899 C CA . GLN A 1 107 ? 5.964 10.516 -13.107 1.00 89.44 107 GLN A CA 1
ATOM 900 C C . GLN A 1 107 ? 4.912 9.441 -12.773 1.00 89.44 107 GLN A C 1
ATOM 902 O O . GLN A 1 107 ? 5.209 8.430 -12.135 1.00 89.44 107 GLN A O 1
ATOM 907 N N . LYS A 1 108 ? 3.652 9.682 -13.162 1.00 93.50 108 LYS A N 1
ATOM 908 C CA . LYS A 1 108 ? 2.529 8.778 -12.860 1.00 93.50 108 LYS A CA 1
ATOM 909 C C . LYS A 1 108 ? 2.746 7.374 -13.422 1.00 93.50 108 LYS A C 1
ATOM 911 O O . LYS A 1 108 ? 2.522 6.409 -12.712 1.00 93.50 108 LYS A O 1
ATOM 916 N N . GLU A 1 109 ? 3.292 7.250 -14.627 1.00 93.25 109 GLU A N 1
ATOM 917 C CA . GLU A 1 109 ? 3.619 5.948 -15.225 1.00 93.25 109 GLU A CA 1
ATOM 918 C C . GLU A 1 109 ? 4.565 5.112 -14.348 1.00 93.25 109 GLU A C 1
ATOM 920 O O . GLU A 1 109 ? 4.327 3.936 -14.092 1.00 93.25 109 GLU A O 1
ATOM 925 N N . THR A 1 110 ? 5.598 5.741 -13.792 1.00 93.06 110 THR A N 1
ATOM 926 C CA . THR A 1 110 ? 6.541 5.098 -12.871 1.00 93.06 110 THR A CA 1
ATOM 927 C C . THR A 1 110 ? 5.849 4.641 -11.581 1.00 93.06 110 THR A C 1
ATOM 929 O O . THR A 1 110 ? 6.181 3.591 -11.035 1.00 93.06 110 THR A O 1
ATOM 932 N N . HIS A 1 111 ? 4.866 5.409 -11.096 1.00 94.62 111 HIS A N 1
ATOM 933 C CA . HIS A 1 111 ? 4.049 5.018 -9.945 1.00 94.62 111 HIS A CA 1
ATOM 934 C C . HIS A 1 111 ? 3.109 3.857 -10.278 1.00 94.62 111 HIS A C 1
ATOM 936 O O . HIS A 1 111 ? 2.950 2.992 -9.425 1.00 94.62 111 HIS A O 1
ATOM 942 N N . LEU A 1 112 ? 2.540 3.807 -11.488 1.00 95.31 112 LEU A N 1
ATOM 943 C CA . LEU A 1 112 ? 1.714 2.683 -11.944 1.00 95.31 112 LEU A CA 1
ATOM 944 C C . LEU A 1 112 ? 2.519 1.383 -11.965 1.00 95.31 112 LEU A C 1
ATOM 946 O O . LEU A 1 112 ? 2.121 0.431 -11.308 1.00 95.31 112 LEU A O 1
ATOM 950 N N . ILE A 1 113 ? 3.709 1.385 -12.580 1.00 94.75 113 ILE A N 1
ATOM 951 C CA . ILE A 1 113 ? 4.614 0.217 -12.584 1.00 94.75 113 ILE A CA 1
ATOM 952 C C . ILE A 1 113 ? 4.887 -0.261 -11.152 1.00 94.75 113 ILE A C 1
ATOM 954 O O . ILE A 1 113 ? 4.849 -1.454 -10.859 1.00 94.75 113 ILE A O 1
ATOM 958 N N . TYR A 1 114 ? 5.143 0.675 -10.235 1.00 94.31 114 TYR A N 1
ATOM 959 C CA . TYR A 1 114 ? 5.384 0.337 -8.837 1.00 94.31 114 TYR A CA 1
ATOM 960 C C . TYR A 1 114 ? 4.134 -0.222 -8.147 1.00 94.31 114 TYR A C 1
ATOM 962 O O . TYR A 1 114 ? 4.247 -1.172 -7.381 1.00 94.31 114 TYR A O 1
ATOM 970 N N . ILE A 1 115 ? 2.950 0.346 -8.396 1.00 95.81 115 ILE A N 1
ATOM 971 C CA . ILE A 1 115 ? 1.673 -0.141 -7.856 1.00 95.81 115 ILE A CA 1
ATOM 972 C C . ILE A 1 115 ? 1.399 -1.563 -8.350 1.00 95.81 115 ILE A C 1
ATOM 974 O O . ILE A 1 115 ? 1.105 -2.427 -7.527 1.00 95.81 115 ILE A O 1
ATOM 978 N N . ASP A 1 116 ? 1.563 -1.830 -9.643 1.00 95.38 116 ASP A N 1
ATOM 979 C CA . ASP A 1 116 ? 1.348 -3.159 -10.221 1.00 95.38 116 ASP A CA 1
ATOM 980 C C . ASP A 1 116 ? 2.341 -4.181 -9.667 1.00 95.38 116 ASP A C 1
ATOM 982 O O . ASP A 1 116 ? 1.961 -5.293 -9.296 1.00 95.38 116 ASP A O 1
ATOM 986 N N . PHE A 1 117 ? 3.601 -3.782 -9.487 1.00 94.75 117 PHE A N 1
ATOM 987 C CA . PHE A 1 117 ? 4.584 -4.618 -8.808 1.00 94.75 117 PHE A CA 1
ATOM 988 C C . PHE A 1 117 ? 4.197 -4.912 -7.345 1.00 94.75 117 PHE A C 1
ATOM 990 O O . PHE A 1 117 ? 4.403 -6.022 -6.852 1.00 94.75 117 PHE A O 1
ATOM 997 N N . LEU A 1 118 ? 3.604 -3.953 -6.629 1.00 95.12 118 LEU A N 1
ATOM 998 C CA . LEU A 1 118 ? 3.119 -4.194 -5.270 1.00 95.12 118 LEU A CA 1
ATOM 999 C C . LEU A 1 118 ? 1.880 -5.089 -5.226 1.00 95.12 118 LEU A C 1
ATOM 1001 O O . LEU A 1 118 ? 1.808 -5.926 -4.327 1.00 95.12 118 LEU A O 1
ATOM 1005 N N . LYS A 1 119 ? 0.948 -4.960 -6.183 1.00 94.94 119 LYS A N 1
ATOM 1006 C CA . LYS A 1 119 ? -0.177 -5.900 -6.341 1.00 94.94 119 LYS A CA 1
ATOM 1007 C C . LYS A 1 119 ? 0.369 -7.319 -6.504 1.00 94.94 119 LYS A C 1
ATOM 1009 O O . LYS A 1 119 ? -0.025 -8.217 -5.764 1.00 94.94 119 LYS A O 1
ATOM 1014 N N . LEU A 1 120 ? 1.373 -7.487 -7.373 1.00 93.50 120 LEU A N 1
ATOM 1015 C CA . LEU A 1 120 ? 2.059 -8.764 -7.543 1.00 93.50 120 LEU A CA 1
ATOM 1016 C C . LEU A 1 120 ? 2.654 -9.277 -6.225 1.00 93.50 120 LEU A C 1
ATOM 1018 O O . LEU A 1 120 ? 2.486 -10.449 -5.904 1.00 93.50 120 LEU A O 1
ATOM 1022 N N . CYS A 1 121 ? 3.316 -8.416 -5.449 1.00 93.50 121 CYS A N 1
ATOM 1023 C CA . CYS A 1 121 ? 3.879 -8.795 -4.153 1.00 93.50 121 CYS A CA 1
ATOM 1024 C C . CYS A 1 121 ? 2.817 -9.195 -3.119 1.00 93.50 121 CYS A C 1
ATOM 1026 O O . CYS A 1 121 ? 3.112 -10.011 -2.252 1.00 93.50 121 CYS A O 1
ATOM 1028 N N . CYS A 1 122 ? 1.619 -8.609 -3.156 1.00 92.88 122 CYS A N 1
ATOM 1029 C CA . CYS A 1 122 ? 0.521 -8.996 -2.270 1.00 92.88 122 CYS A CA 1
ATOM 1030 C C . CYS A 1 122 ? -0.005 -10.396 -2.611 1.00 92.88 122 CYS A C 1
ATOM 1032 O O . CYS A 1 122 ? -0.182 -11.207 -1.704 1.00 92.88 122 CYS A O 1
ATOM 1034 N N . SER A 1 123 ? -0.178 -10.702 -3.900 1.00 89.25 123 SER A N 1
ATOM 1035 C CA . SER A 1 123 ? -0.667 -12.013 -4.346 1.00 89.25 123 SER A CA 1
ATOM 1036 C C . SER A 1 123 ? 0.415 -13.103 -4.348 1.00 89.25 123 SER A C 1
ATOM 1038 O O . SER A 1 123 ? 0.095 -14.278 -4.204 1.00 89.25 123 SER A O 1
ATOM 1040 N N . ASN A 1 124 ? 1.690 -12.720 -4.479 1.00 90.06 124 ASN A N 1
ATOM 1041 C CA . ASN A 1 124 ? 2.855 -13.609 -4.528 1.00 90.06 124 ASN A CA 1
ATOM 1042 C C . ASN A 1 124 ? 3.965 -13.057 -3.602 1.00 90.06 124 ASN A C 1
ATOM 1044 O O . ASN A 1 124 ? 4.889 -12.362 -4.055 1.00 90.06 124 ASN A O 1
ATOM 1048 N N . PRO A 1 125 ? 3.870 -13.295 -2.276 1.00 85.69 125 PRO A N 1
ATOM 1049 C CA . PRO A 1 125 ? 4.727 -12.657 -1.274 1.00 85.69 125 PRO A CA 1
ATOM 1050 C C . PRO A 1 125 ? 6.232 -12.888 -1.445 1.00 85.69 125 PRO A C 1
ATOM 1052 O O . PRO A 1 125 ? 7.031 -12.093 -0.947 1.00 85.69 125 PRO A O 1
ATOM 1055 N N . GLU A 1 126 ? 6.660 -13.918 -2.166 1.00 86.81 126 GLU A N 1
ATOM 1056 C CA . GLU A 1 126 ? 8.058 -14.181 -2.510 1.00 86.81 126 GLU A CA 1
ATOM 1057 C C . GLU A 1 126 ? 8.699 -13.044 -3.327 1.00 86.81 126 GLU A C 1
ATOM 1059 O O . GLU A 1 126 ? 9.873 -12.711 -3.112 1.00 86.81 126 GLU A O 1
ATOM 1064 N N . TYR A 1 127 ? 7.923 -12.357 -4.174 1.00 88.56 127 TYR A N 1
ATOM 1065 C CA . TYR A 1 127 ? 8.406 -11.231 -4.982 1.00 88.56 127 TYR A CA 1
ATOM 1066 C C . TYR A 1 127 ? 8.681 -9.982 -4.146 1.00 88.56 127 TYR A C 1
ATOM 1068 O O . TYR A 1 127 ? 9.498 -9.139 -4.518 1.00 88.56 127 TYR A O 1
ATOM 1076 N N . SER A 1 128 ? 8.113 -9.888 -2.943 1.00 87.69 128 SER A N 1
ATOM 1077 C CA . SER A 1 128 ? 8.401 -8.774 -2.035 1.00 87.69 128 SER A CA 1
ATOM 1078 C C . SER A 1 128 ? 9.864 -8.746 -1.559 1.00 87.69 128 SER A C 1
ATOM 1080 O O . SER A 1 128 ? 10.314 -7.728 -1.031 1.00 87.69 128 SER A O 1
ATOM 1082 N N . SER A 1 129 ? 10.635 -9.824 -1.750 1.00 83.62 129 SER A N 1
ATOM 1083 C CA . SER A 1 129 ? 12.083 -9.856 -1.493 1.00 83.62 129 SER A CA 1
ATOM 1084 C C . SER A 1 129 ? 12.881 -8.952 -2.450 1.00 83.62 129 SER A C 1
ATOM 1086 O O . SER A 1 129 ? 13.919 -8.396 -2.062 1.00 83.62 129 SER A O 1
ATOM 1088 N N . TYR A 1 130 ? 12.369 -8.706 -3.661 1.00 83.88 130 TYR A N 1
ATOM 1089 C CA . TYR A 1 130 ? 12.973 -7.798 -4.642 1.00 83.88 130 TYR A CA 1
ATOM 1090 C C . TYR A 1 130 ? 12.942 -6.336 -4.160 1.00 83.88 130 TYR A C 1
ATOM 1092 O O . TYR A 1 130 ? 13.886 -5.587 -4.415 1.00 83.88 130 TYR A O 1
ATOM 1100 N N . LEU A 1 131 ? 11.956 -5.952 -3.330 1.00 82.38 131 LEU A N 1
ATOM 1101 C CA . LEU A 1 131 ? 11.905 -4.627 -2.687 1.00 82.38 131 LEU A CA 1
ATOM 1102 C C . LEU A 1 131 ? 13.154 -4.342 -1.837 1.00 82.38 131 LEU A C 1
ATOM 1104 O O . LEU A 1 131 ? 13.638 -3.208 -1.784 1.00 82.38 131 LEU A O 1
ATOM 1108 N N . VAL A 1 132 ? 13.664 -5.354 -1.130 1.00 68.31 132 VAL A N 1
ATOM 1109 C CA . VAL A 1 132 ? 14.768 -5.218 -0.163 1.00 68.31 132 VAL A CA 1
ATOM 1110 C C . VAL A 1 132 ? 16.131 -5.420 -0.835 1.00 68.31 132 VAL A C 1
ATOM 1112 O O . VAL A 1 132 ? 17.112 -4.770 -0.465 1.00 68.31 132 VAL A O 1
ATOM 1115 N N . THR A 1 133 ? 16.186 -6.278 -1.855 1.00 59.81 133 THR A N 1
ATOM 1116 C CA . THR A 1 133 ? 17.426 -6.703 -2.528 1.00 59.81 133 THR A CA 1
ATOM 1117 C C . THR A 1 133 ? 18.009 -5.636 -3.464 1.00 59.81 133 THR A C 1
ATOM 1119 O O . THR A 1 133 ? 19.220 -5.619 -3.700 1.00 59.81 133 THR A O 1
ATOM 1122 N N . TYR A 1 134 ? 17.199 -4.655 -3.883 1.00 54.88 134 TYR A N 1
ATOM 1123 C CA . TYR A 1 134 ? 17.572 -3.556 -4.790 1.00 54.88 134 TYR A CA 1
ATOM 1124 C C . TYR A 1 134 ? 18.760 -2.676 -4.316 1.00 54.88 134 TYR A C 1
ATOM 1126 O O . TYR A 1 134 ? 19.239 -1.803 -5.035 1.00 54.88 134 TYR A O 1
ATOM 1134 N N . LYS A 1 135 ? 19.301 -2.892 -3.107 1.00 49.28 135 LYS A N 1
ATOM 1135 C CA . LYS A 1 135 ? 20.484 -2.173 -2.602 1.00 49.28 135 LYS A CA 1
ATOM 1136 C C . LYS A 1 135 ? 21.853 -2.792 -2.918 1.00 49.28 135 LYS A C 1
ATOM 1138 O O . LYS A 1 135 ? 22.841 -2.122 -2.621 1.00 49.28 135 LYS A O 1
ATOM 1143 N N . LYS A 1 136 ? 21.975 -4.004 -3.483 1.00 43.72 136 LYS A N 1
ATOM 1144 C CA . LYS A 1 136 ? 23.299 -4.673 -3.551 1.00 43.72 136 LYS A CA 1
ATOM 1145 C C . LYS A 1 136 ? 24.097 -4.584 -4.860 1.00 43.72 136 LYS A C 1
ATOM 1147 O O . LYS A 1 136 ? 25.306 -4.764 -4.784 1.00 43.72 136 LYS A O 1
ATOM 1152 N N . ASN A 1 137 ? 23.521 -4.213 -6.008 1.00 42.97 137 ASN A N 1
ATOM 1153 C CA . ASN A 1 137 ? 24.232 -4.329 -7.299 1.00 42.97 137 ASN A CA 1
ATOM 1154 C C . ASN A 1 137 ? 24.493 -3.004 -8.032 1.00 42.97 137 ASN A C 1
ATOM 1156 O O . ASN A 1 137 ? 24.258 -2.887 -9.229 1.00 42.97 137 ASN A O 1
ATOM 1160 N N . LYS A 1 138 ? 25.067 -2.008 -7.348 1.00 43.34 138 LYS A N 1
ATOM 1161 C CA . LYS A 1 138 ? 25.705 -0.870 -8.037 1.00 43.34 138 LYS A CA 1
ATOM 1162 C C . LYS A 1 138 ? 27.181 -0.764 -7.670 1.00 43.34 138 LYS A C 1
ATOM 1164 O O . LYS A 1 138 ? 27.609 0.234 -7.100 1.00 43.34 138 LYS A O 1
ATOM 1169 N N . LYS A 1 139 ? 27.947 -1.821 -7.968 1.00 42.97 139 LYS A N 1
ATOM 1170 C CA . LYS A 1 139 ? 29.383 -1.753 -8.288 1.00 42.97 139 LYS A CA 1
ATOM 1171 C C . LYS A 1 139 ? 29.894 -3.092 -8.832 1.00 42.97 139 LYS A C 1
ATOM 1173 O O . LYS A 1 139 ? 29.629 -4.134 -8.251 1.00 42.97 139 LYS A O 1
ATOM 1178 N N . SER A 1 140 ? 30.721 -2.974 -9.872 1.00 46.19 140 SER A N 1
ATOM 1179 C CA . SER A 1 140 ? 31.547 -3.998 -10.529 1.00 46.19 140 SER A CA 1
ATOM 1180 C C . SER A 1 140 ? 30.891 -4.781 -11.670 1.00 46.19 140 SER A C 1
ATOM 1182 O O . SER A 1 140 ? 30.302 -5.835 -11.456 1.00 46.19 140 SER A O 1
ATOM 1184 N N . ARG A 1 141 ? 31.068 -4.278 -12.903 1.00 42.78 141 ARG A N 1
ATOM 1185 C CA . ARG A 1 141 ? 31.879 -4.934 -13.955 1.00 42.78 141 ARG A CA 1
ATOM 1186 C C . ARG A 1 141 ? 31.845 -4.128 -15.261 1.00 42.78 141 ARG A C 1
ATOM 1188 O O . ARG A 1 141 ? 31.207 -4.521 -16.219 1.00 42.78 141 ARG A O 1
ATOM 1195 N N . PHE A 1 142 ? 32.556 -3.004 -15.273 1.00 42.00 142 PHE A N 1
ATOM 1196 C CA . PHE A 1 142 ? 33.208 -2.457 -16.467 1.00 42.00 142 PHE A CA 1
ATOM 1197 C C . PHE A 1 142 ? 34.421 -1.660 -15.973 1.00 42.00 142 PHE A C 1
ATOM 1199 O O . PHE A 1 142 ? 34.357 -0.452 -15.786 1.00 42.00 142 PHE A O 1
ATOM 1206 N N . ASP A 1 143 ? 35.502 -2.376 -15.668 1.00 40.31 143 ASP A N 1
ATOM 1207 C CA . ASP A 1 143 ? 36.858 -1.820 -15.701 1.00 40.31 143 ASP A CA 1
ATOM 1208 C C . ASP A 1 143 ? 37.604 -2.680 -16.734 1.00 40.31 143 ASP A C 1
ATOM 1210 O O . ASP A 1 143 ? 38.323 -3.620 -16.404 1.00 40.31 143 ASP A O 1
ATOM 1214 N N . HIS A 1 144 ? 37.300 -2.457 -18.016 1.00 42.81 144 HIS A N 1
ATOM 1215 C CA . HIS A 1 144 ? 38.232 -2.803 -19.085 1.00 42.81 144 HIS A CA 1
ATOM 1216 C C . HIS A 1 144 ? 39.211 -1.640 -19.173 1.00 42.81 144 HIS A C 1
ATOM 1218 O O . HIS A 1 144 ? 39.003 -0.691 -19.925 1.00 42.81 144 HIS A O 1
ATOM 1224 N N . ARG A 1 145 ? 40.261 -1.711 -18.353 1.00 38.50 145 ARG A N 1
ATOM 1225 C CA . ARG A 1 145 ? 41.506 -1.027 -18.682 1.00 38.50 145 ARG A CA 1
ATOM 1226 C C . ARG A 1 145 ? 42.196 -1.875 -19.736 1.00 38.50 145 ARG A C 1
ATOM 1228 O O . ARG A 1 145 ? 42.543 -3.025 -19.464 1.00 38.50 145 ARG A O 1
ATOM 1235 N N . ILE A 1 146 ? 42.275 -1.310 -20.933 1.00 42.53 146 ILE A N 1
ATOM 1236 C CA . ILE A 1 146 ? 43.346 -1.586 -21.889 1.00 42.53 146 ILE A CA 1
ATOM 1237 C C . ILE A 1 146 ? 44.610 -0.933 -21.329 1.00 42.53 146 ILE A C 1
ATOM 1239 O O . ILE A 1 146 ? 44.475 0.185 -20.775 1.00 42.53 146 ILE A O 1
#